Protein AF-A0A2V8EK43-F1 (afdb_monomer_lite)

pLDDT: mean 85.07, std 13.74, range [46.59, 98.38]

Secondary structure (DSSP, 8-state):
-EEEEEE-TTS-EEEEEE--HHHHHHHHHHHHHHHHHHHHHHHHHHS-----

Foldseek 3Di:
DDWDWDQPPVRDTDTDDDQDPVSVVVVVVVVVVVVVVVVVVVVVVPDDPPDD

Structure (mmCIF, N/CA/C/O backbone):
data_AF-A0A2V8EK43-F1
#
_entry.id   AF-A0A2V8EK43-F1
#
loop_
_atom_site.group_PDB
_atom_site.id
_atom_site.type_symbol
_atom_site.label_atom_id
_atom_site.label_alt_id
_atom_site.label_comp_id
_atom_site.label_asym_id
_atom_site.label_entity_id
_atom_site.label_seq_id
_atom_site.pdbx_PDB_ins_code
_atom_site.Cartn_x
_atom_site.Cartn_y
_atom_site.Cartn_z
_atom_site.occupancy
_atom_site.B_iso_or_equiv
_atom_site.auth_seq_id
_atom_site.auth_comp_id
_atom_site.auth_asym_id
_atom_site.auth_atom_id
_atom_site.pdbx_PDB_model_num
ATOM 1 N N . MET A 1 1 ? -7.031 4.366 11.882 1.00 59.81 1 MET A N 1
ATOM 2 C CA . MET A 1 1 ? -6.966 2.897 12.000 1.00 59.81 1 MET A CA 1
ATOM 3 C C . MET A 1 1 ? -8.046 2.529 12.979 1.00 59.81 1 MET A C 1
ATOM 5 O O . MET A 1 1 ? -7.995 3.019 14.098 1.00 59.81 1 MET A O 1
ATOM 9 N N . GLU A 1 2 ? -9.042 1.779 12.535 1.00 62.91 2 GLU A N 1
ATOM 10 C CA . GLU A 1 2 ? -10.087 1.278 13.424 1.00 62.91 2 GLU A CA 1
ATOM 11 C C . GLU A 1 2 ? -9.608 -0.089 13.900 1.00 62.91 2 GLU A C 1
ATOM 13 O O . GLU A 1 2 ? -9.327 -0.978 13.091 1.00 62.91 2 GLU A O 1
ATOM 18 N N . GLY A 1 3 ? -9.345 -0.175 15.200 1.00 67.44 3 GLY A N 1
ATOM 19 C CA . GLY A 1 3 ? -8.887 -1.384 15.860 1.00 67.44 3 GLY A CA 1
ATOM 20 C C . GLY A 1 3 ? -9.944 -1.813 16.858 1.00 67.44 3 GLY A C 1
ATOM 21 O O . GLY A 1 3 ? -10.195 -1.076 17.810 1.00 67.44 3 GLY A O 1
ATOM 22 N N . GLU A 1 4 ? -10.550 -2.974 16.646 1.00 69.25 4 GLU A N 1
ATOM 23 C CA . GLU A 1 4 ? -11.524 -3.541 17.576 1.00 69.25 4 GLU A CA 1
ATOM 24 C C . GLU A 1 4 ? -10.849 -4.604 18.441 1.00 69.25 4 GLU A C 1
ATOM 26 O O . GLU A 1 4 ? -9.987 -5.367 17.988 1.00 69.25 4 GLU A O 1
ATOM 31 N N . TRP A 1 5 ? -11.206 -4.620 19.723 1.00 74.50 5 TRP A N 1
ATOM 32 C CA . TRP A 1 5 ? -10.779 -5.668 20.637 1.00 74.50 5 TRP A CA 1
ATOM 33 C C . TRP A 1 5 ? -11.686 -6.879 20.452 1.00 74.50 5 TRP A C 1
ATOM 35 O O . TRP A 1 5 ? -12.890 -6.774 20.659 1.00 74.50 5 TRP A O 1
ATOM 45 N N . GLY A 1 6 ? -11.097 -8.018 20.101 1.00 76.25 6 GLY A N 1
ATOM 46 C CA . GLY A 1 6 ? -11.798 -9.294 20.003 1.00 76.25 6 GLY A CA 1
ATOM 47 C C . GLY A 1 6 ? -11.118 -10.366 20.846 1.00 76.25 6 GLY A C 1
ATOM 48 O O . GLY A 1 6 ? -9.946 -10.247 21.226 1.00 76.25 6 GLY A O 1
ATOM 49 N N . GLU A 1 7 ? -11.860 -11.424 21.146 1.00 71.19 7 GLU A N 1
ATOM 50 C CA . GLU A 1 7 ? -11.277 -12.665 21.640 1.00 71.19 7 GLU A CA 1
ATOM 51 C C . GLU A 1 7 ? -10.659 -13.397 20.442 1.00 71.19 7 GLU A C 1
ATOM 53 O O . GLU A 1 7 ? -11.330 -13.614 19.436 1.00 71.19 7 GLU A O 1
ATOM 58 N N . SER A 1 8 ? -9.358 -13.691 20.494 1.00 73.81 8 SER A N 1
ATOM 59 C CA . SER A 1 8 ? -8.727 -14.522 19.469 1.00 73.81 8 SER A CA 1
ATOM 60 C C . SER A 1 8 ? -9.174 -15.973 19.623 1.00 73.81 8 SER A C 1
ATOM 62 O O . SER A 1 8 ? -9.550 -16.390 20.719 1.00 73.81 8 SER A O 1
ATOM 64 N N . ASP A 1 9 ? -9.035 -16.772 18.564 1.00 72.12 9 ASP A N 1
ATOM 65 C CA . ASP A 1 9 ? -9.393 -18.202 18.554 1.00 72.12 9 ASP A CA 1
ATOM 66 C C . ASP A 1 9 ? -8.719 -19.028 19.670 1.00 72.12 9 ASP A C 1
ATOM 68 O O . ASP A 1 9 ? -9.150 -20.132 19.989 1.00 72.12 9 ASP A O 1
ATOM 72 N N . ASN A 1 10 ? -7.681 -18.483 20.314 1.00 79.44 10 ASN A N 1
ATOM 73 C CA . ASN A 1 10 ? -6.978 -19.093 21.439 1.00 79.44 10 ASN A CA 1
ATOM 74 C C . ASN A 1 10 ? -7.308 -18.440 22.801 1.00 79.44 10 ASN A C 1
ATOM 76 O O . ASN A 1 10 ? -6.471 -18.432 23.704 1.00 79.44 10 ASN A O 1
ATOM 80 N N . LYS A 1 11 ? -8.493 -17.829 22.953 1.00 72.94 11 LYS A N 1
ATOM 81 C CA . LYS A 1 11 ? -8.962 -17.157 24.187 1.00 72.94 11 LYS A CA 1
ATOM 82 C C . LYS A 1 11 ? -8.031 -16.047 24.702 1.00 72.94 11 LYS A C 1
ATOM 84 O O . LYS A 1 11 ? -7.995 -15.742 25.896 1.00 72.94 11 LYS A O 1
ATOM 89 N N . ARG A 1 12 ? -7.241 -15.421 23.818 1.00 77.88 12 ARG A N 1
ATOM 90 C CA . ARG A 1 12 ? -6.366 -14.281 24.161 1.00 77.88 12 ARG A CA 1
ATOM 91 C C . ARG A 1 12 ? -6.941 -13.009 23.556 1.00 77.88 12 ARG A C 1
ATOM 93 O O . ARG A 1 12 ? -7.335 -12.995 22.397 1.00 77.88 12 ARG A O 1
ATOM 100 N N . LYS A 1 13 ? -6.959 -11.909 24.310 1.00 74.62 13 LYS A N 1
ATOM 101 C CA . LYS A 1 13 ? -7.376 -10.610 23.760 1.00 74.62 13 LYS A CA 1
ATOM 102 C C . LYS A 1 13 ? -6.409 -10.184 22.655 1.00 74.62 13 LYS A C 1
ATOM 104 O O . LYS A 1 13 ? -5.214 -10.040 22.912 1.00 74.62 13 LYS A O 1
ATOM 109 N N . ALA A 1 14 ? -6.933 -9.956 21.456 1.00 80.69 14 ALA A N 1
ATOM 110 C CA . ALA A 1 14 ? -6.186 -9.432 20.321 1.00 80.69 14 ALA A CA 1
ATOM 111 C C . ALA A 1 14 ? -6.833 -8.137 19.819 1.00 80.69 14 ALA A C 1
ATOM 113 O O . ALA A 1 14 ? -8.049 -7.952 19.908 1.00 80.69 14 ALA A O 1
ATOM 114 N N . ARG A 1 15 ? -6.007 -7.223 19.299 1.00 77.94 15 ARG A N 1
ATOM 115 C CA . ARG A 1 15 ? -6.493 -6.074 18.528 1.00 77.94 15 ARG A CA 1
ATOM 116 C C . ARG A 1 15 ? -6.534 -6.460 17.062 1.00 77.94 15 ARG A C 1
ATOM 118 O O . ARG A 1 15 ? -5.490 -6.746 16.479 1.00 77.94 15 ARG A O 1
ATOM 125 N N . PHE A 1 16 ? -7.720 -6.419 16.473 1.00 81.31 16 PHE A N 1
ATOM 126 C CA . PHE A 1 16 ? -7.898 -6.612 15.043 1.00 81.31 16 PHE A CA 1
ATOM 127 C C . PHE A 1 16 ? -7.895 -5.253 14.362 1.00 81.31 16 PHE A C 1
ATOM 129 O O . PHE A 1 16 ? -8.746 -4.412 14.637 1.00 81.31 16 PHE A O 1
ATOM 136 N N . TYR A 1 17 ? -6.920 -5.028 13.485 1.00 84.38 17 TYR A N 1
ATOM 137 C CA . TYR A 1 17 ? -6.803 -3.778 12.746 1.00 84.38 17 TYR A CA 1
ATOM 138 C C . TYR A 1 17 ? -7.455 -3.908 11.379 1.00 84.38 17 TYR A C 1
ATOM 140 O O . TYR A 1 17 ? -7.138 -4.811 10.605 1.00 84.38 17 TYR A O 1
ATOM 148 N N . ARG A 1 18 ? -8.319 -2.950 11.045 1.00 87.19 18 ARG A N 1
ATOM 149 C CA . ARG A 1 18 ? -8.870 -2.810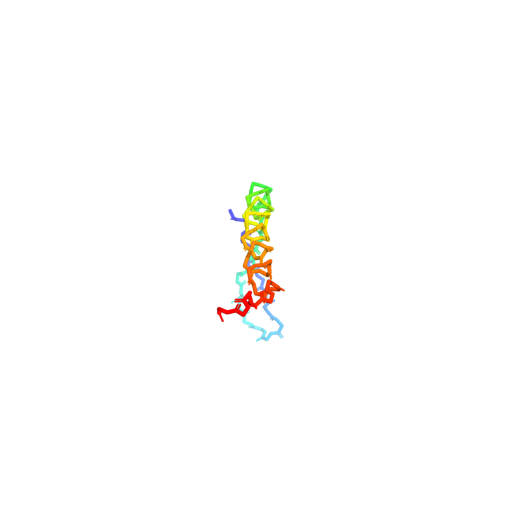 9.700 1.00 87.19 18 ARG A CA 1
ATOM 150 C C . ARG A 1 18 ? -8.264 -1.589 9.020 1.00 87.19 18 ARG A C 1
ATOM 152 O O . ARG A 1 18 ? -8.109 -0.517 9.613 1.00 87.19 18 ARG A O 1
ATOM 159 N N . LEU A 1 19 ? -7.940 -1.740 7.737 1.00 91.44 19 LEU A N 1
ATOM 160 C CA . LEU A 1 19 ? -7.555 -0.599 6.914 1.00 91.44 19 LEU A CA 1
ATOM 161 C C . LEU A 1 19 ? -8.717 0.394 6.836 1.00 91.44 19 LEU A C 1
ATOM 163 O O . LEU A 1 19 ? -9.853 0.030 6.517 1.00 91.44 19 LEU A O 1
ATOM 167 N N . THR A 1 20 ? -8.414 1.667 7.068 1.00 92.88 20 THR A N 1
ATOM 168 C CA . THR A 1 20 ? -9.363 2.751 6.797 1.00 92.88 20 THR A CA 1
ATOM 169 C C . THR A 1 20 ? -9.557 2.904 5.289 1.00 92.88 20 THR A C 1
ATOM 171 O O . THR A 1 20 ? -8.750 2.413 4.496 1.00 92.88 20 THR A O 1
ATOM 174 N N . THR A 1 21 ? -10.595 3.619 4.858 1.00 93.00 21 THR A N 1
ATOM 175 C CA . THR A 1 21 ? -10.816 3.919 3.432 1.00 93.00 21 THR A CA 1
ATOM 176 C C . THR A 1 21 ? -9.600 4.598 2.797 1.00 93.00 21 THR A C 1
ATOM 178 O O . THR A 1 21 ? -9.131 4.174 1.741 1.00 93.00 21 THR A O 1
ATOM 181 N N . THR A 1 22 ? -9.016 5.587 3.477 1.00 94.12 22 THR A N 1
ATOM 182 C CA . THR A 1 22 ? -7.773 6.245 3.046 1.00 94.12 22 THR A CA 1
ATOM 183 C C . THR A 1 22 ? -6.592 5.274 3.025 1.00 94.12 22 THR A C 1
ATOM 185 O O . THR A 1 22 ? -5.808 5.285 2.079 1.00 94.12 22 THR A O 1
ATOM 188 N N . GLY A 1 23 ? -6.491 4.387 4.022 1.00 93.94 23 GLY A N 1
ATOM 189 C CA . GLY A 1 23 ? -5.458 3.352 4.079 1.00 93.94 23 GLY A CA 1
ATOM 190 C C . GLY A 1 23 ? -5.526 2.379 2.902 1.00 93.94 23 GLY A C 1
ATOM 191 O O . GLY A 1 23 ? -4.495 2.063 2.320 1.00 93.94 23 GLY A O 1
ATOM 192 N N . ARG A 1 24 ? -6.730 1.972 2.481 1.00 96.00 24 ARG A N 1
ATOM 193 C CA . ARG A 1 24 ? -6.918 1.134 1.282 1.00 96.00 24 ARG A CA 1
ATOM 194 C C . ARG A 1 24 ? -6.489 1.854 0.006 1.00 96.00 24 ARG A C 1
ATOM 196 O O . ARG A 1 24 ? -5.807 1.255 -0.815 1.00 96.00 24 ARG A O 1
ATOM 203 N N . ARG A 1 25 ? -6.851 3.134 -0.150 1.00 96.25 25 ARG A N 1
ATOM 204 C CA . ARG A 1 25 ? -6.440 3.943 -1.314 1.00 96.25 25 ARG A CA 1
ATOM 205 C C . ARG A 1 25 ? -4.921 4.090 -1.389 1.00 96.25 25 ARG A C 1
ATOM 207 O O . ARG A 1 25 ? -4.346 3.920 -2.459 1.00 96.25 25 ARG A O 1
ATOM 214 N N . ARG A 1 26 ? -4.273 4.353 -0.249 1.00 96.88 26 ARG A N 1
ATOM 215 C CA . ARG A 1 26 ? -2.811 4.419 -0.168 1.00 96.88 26 ARG A CA 1
ATOM 216 C C . ARG A 1 26 ? -2.173 3.071 -0.487 1.00 96.88 26 ARG A C 1
ATOM 218 O O . ARG A 1 26 ? -1.265 3.035 -1.304 1.00 96.88 26 ARG A O 1
ATOM 225 N N . LEU A 1 27 ? -2.685 1.978 0.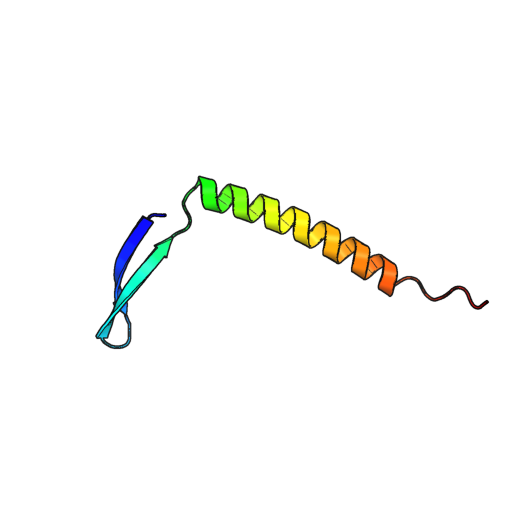082 1.00 97.19 27 LEU A N 1
ATOM 226 C CA . LEU A 1 27 ? -2.195 0.631 -0.212 1.00 97.19 27 LEU A CA 1
ATOM 227 C C . LEU A 1 27 ? -2.238 0.342 -1.716 1.00 97.19 27 LEU A C 1
ATOM 229 O O . LEU A 1 27 ? -1.231 -0.054 -2.278 1.00 97.19 27 LEU A O 1
ATOM 233 N N . GLN A 1 28 ? -3.360 0.625 -2.384 1.00 97.81 28 GLN A N 1
ATOM 234 C CA . GLN A 1 28 ? -3.474 0.444 -3.834 1.00 97.81 28 GLN A CA 1
ATOM 235 C C . GLN A 1 28 ? -2.440 1.260 -4.622 1.00 97.81 28 GLN A C 1
ATOM 237 O O . GLN A 1 28 ? -1.915 0.772 -5.620 1.00 97.81 28 GLN A O 1
ATOM 242 N N . GLN A 1 29 ? -2.152 2.495 -4.201 1.00 98.12 29 GLN A N 1
ATOM 243 C CA . GLN A 1 29 ? -1.140 3.322 -4.857 1.00 98.12 29 GLN A CA 1
ATOM 244 C C . GLN A 1 29 ? 0.264 2.736 -4.692 1.00 98.12 29 GLN A C 1
ATOM 246 O O . GLN A 1 29 ? 0.985 2.618 -5.680 1.00 98.12 29 GLN A O 1
ATOM 251 N N . GLU A 1 30 ? 0.631 2.336 -3.476 1.00 98.00 30 GLU A N 1
ATOM 252 C CA . GLU A 1 30 ? 1.942 1.735 -3.222 1.00 98.00 30 GLU A CA 1
ATOM 253 C C . GLU A 1 30 ? 2.094 0.389 -3.933 1.00 98.00 30 GLU A C 1
ATOM 255 O O . GLU A 1 30 ? 3.135 0.128 -4.525 1.00 98.00 30 GLU A O 1
ATOM 260 N N . THR A 1 31 ? 1.040 -0.434 -3.977 1.00 98.38 31 THR A N 1
ATOM 261 C CA . THR A 1 31 ? 1.049 -1.688 -4.742 1.00 98.38 31 THR A CA 1
ATOM 262 C C . THR A 1 31 ? 1.295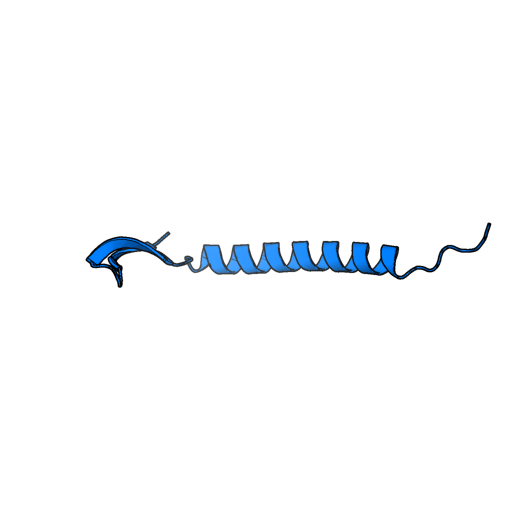 -1.438 -6.230 1.00 98.38 31 THR A C 1
ATOM 264 O O . THR A 1 31 ? 2.096 -2.143 -6.835 1.00 98.38 31 THR A O 1
ATOM 267 N N . ARG A 1 32 ? 0.668 -0.416 -6.832 1.00 98.25 32 ARG A N 1
ATOM 268 C CA . ARG A 1 32 ? 0.941 -0.053 -8.236 1.00 98.25 32 ARG A CA 1
ATOM 269 C C . ARG A 1 32 ? 2.393 0.369 -8.450 1.00 98.25 32 ARG A C 1
ATOM 271 O O . ARG A 1 32 ? 3.008 -0.054 -9.424 1.00 98.25 32 ARG A O 1
ATOM 278 N N . ASN A 1 33 ? 2.929 1.192 -7.550 1.00 97.88 33 ASN A N 1
ATOM 279 C CA . ASN A 1 33 ? 4.318 1.646 -7.623 1.00 97.88 33 ASN A CA 1
ATOM 280 C C . ASN A 1 33 ? 5.292 0.465 -7.518 1.00 97.88 33 ASN A C 1
ATOM 282 O O . ASN A 1 33 ? 6.238 0.373 -8.297 1.00 97.88 33 ASN A O 1
ATOM 286 N N . TRP A 1 34 ? 5.027 -0.448 -6.583 1.00 98.38 34 TRP A N 1
ATOM 287 C CA . TRP A 1 34 ? 5.812 -1.660 -6.393 1.00 98.38 34 TRP A CA 1
ATOM 288 C C . TRP A 1 34 ? 5.797 -2.550 -7.634 1.00 98.38 34 TRP A C 1
ATOM 290 O O . TRP A 1 34 ? 6.859 -2.922 -8.123 1.00 98.38 34 TRP A O 1
ATOM 300 N N . ASN A 1 35 ? 4.612 -2.835 -8.182 1.00 98.38 35 ASN A N 1
ATOM 301 C CA . ASN A 1 35 ? 4.483 -3.680 -9.369 1.00 98.38 35 ASN A CA 1
ATOM 302 C C . ASN A 1 35 ? 5.245 -3.092 -10.557 1.00 98.38 35 ASN A C 1
ATOM 304 O O . ASN A 1 35 ? 5.994 -3.807 -11.203 1.00 98.38 35 ASN A O 1
ATOM 308 N N . ARG A 1 36 ? 5.163 -1.772 -10.773 1.00 98.06 36 ARG A N 1
ATOM 309 C CA . ARG A 1 36 ? 5.942 -1.108 -11.826 1.00 98.06 36 ARG A CA 1
ATOM 310 C C . ARG A 1 36 ? 7.448 -1.337 -11.671 1.00 98.06 36 ARG A C 1
ATOM 312 O O . ARG A 1 36 ? 8.134 -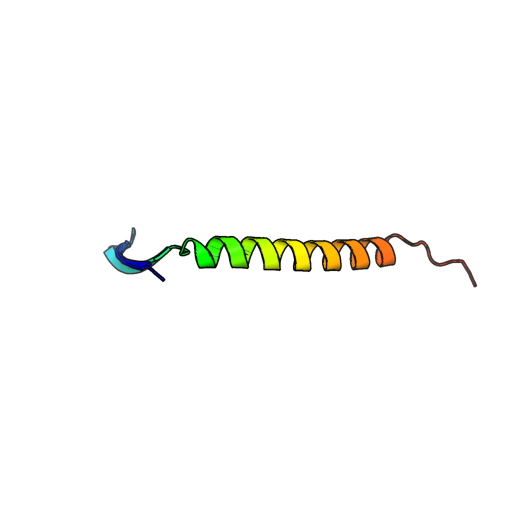1.542 -12.665 1.00 98.06 36 ARG A O 1
ATOM 319 N N . MET A 1 37 ? 7.973 -1.262 -10.447 1.00 97.94 37 MET A N 1
ATOM 320 C CA . MET A 1 37 ? 9.391 -1.532 -10.197 1.00 97.94 37 MET A CA 1
ATOM 321 C C . MET A 1 37 ? 9.727 -3.003 -10.454 1.00 97.94 37 MET A C 1
ATOM 323 O O . MET A 1 37 ? 10.732 -3.298 -11.094 1.00 97.94 37 MET A O 1
ATOM 327 N N . ALA A 1 38 ? 8.878 -3.918 -9.984 1.00 97.88 38 ALA A N 1
ATOM 328 C CA . ALA A 1 38 ? 9.052 -5.347 -10.213 1.00 97.88 38 ALA A CA 1
ATOM 329 C C . ALA A 1 38 ? 9.070 -5.682 -11.714 1.00 97.88 38 ALA A C 1
ATOM 331 O O . ALA A 1 38 ? 9.944 -6.426 -12.145 1.00 97.88 38 ALA A O 1
ATOM 332 N N . ASP A 1 39 ? 8.188 -5.069 -12.508 1.00 97.56 39 ASP A N 1
ATOM 333 C CA . ASP A 1 39 ? 8.125 -5.256 -13.961 1.00 97.56 39 ASP A CA 1
ATOM 334 C C . ASP A 1 39 ? 9.401 -4.764 -14.660 1.00 97.56 39 ASP A C 1
ATOM 336 O O . ASP A 1 39 ? 9.912 -5.430 -15.556 1.00 97.56 39 ASP A O 1
ATOM 340 N N . ILE A 1 40 ? 9.959 -3.625 -14.230 1.00 97.00 40 ILE A N 1
ATOM 341 C CA . ILE A 1 40 ? 11.238 -3.120 -14.759 1.00 97.00 40 ILE A CA 1
ATOM 342 C C . ILE A 1 40 ? 12.362 -4.120 -14.477 1.00 97.00 40 ILE A C 1
ATOM 344 O O . ILE A 1 40 ? 13.126 -4.458 -15.377 1.00 97.00 40 ILE A O 1
ATOM 348 N N . MET A 1 41 ? 12.458 -4.603 -13.237 1.00 96.44 41 MET A N 1
ATOM 349 C CA . MET A 1 41 ? 13.490 -5.568 -12.850 1.00 96.44 41 MET A CA 1
ATOM 350 C C . MET A 1 41 ? 13.322 -6.890 -13.600 1.00 96.44 41 MET A C 1
ATOM 352 O O . MET A 1 41 ? 14.310 -7.450 -14.062 1.00 96.44 41 MET A O 1
ATOM 356 N N . ALA A 1 42 ? 12.084 -7.361 -13.768 1.00 95.81 42 ALA A N 1
ATOM 357 C CA . ALA A 1 42 ? 11.786 -8.537 -14.574 1.00 95.81 42 ALA A CA 1
ATOM 358 C C . ALA A 1 42 ? 12.239 -8.344 -16.027 1.00 95.81 42 ALA A C 1
ATOM 360 O O . ALA A 1 42 ? 12.901 -9.222 -16.565 1.00 95.81 42 ALA A O 1
ATOM 361 N N . GLY A 1 43 ? 11.972 -7.178 -16.623 1.00 95.25 43 GLY A N 1
ATOM 362 C CA . GLY A 1 43 ? 12.448 -6.844 -17.965 1.00 95.25 43 GLY A CA 1
ATOM 363 C C . GLY A 1 43 ? 13.973 -6.880 -18.084 1.00 95.25 43 GLY A C 1
ATOM 364 O O . GLY A 1 43 ? 14.488 -7.456 -19.030 1.00 95.25 43 GLY A O 1
ATOM 365 N N . ILE A 1 44 ? 14.703 -6.334 -17.105 1.00 94.19 44 ILE A N 1
ATOM 366 C CA . ILE A 1 44 ? 16.178 -6.380 -17.078 1.00 94.19 44 ILE A CA 1
ATOM 367 C C . ILE A 1 44 ? 16.695 -7.821 -16.968 1.00 94.19 44 ILE A C 1
ATOM 369 O O . ILE A 1 44 ? 17.710 -8.164 -17.563 1.00 94.19 44 ILE A O 1
ATOM 373 N N . LEU A 1 45 ? 16.024 -8.671 -16.192 1.00 93.25 45 LEU A N 1
ATOM 374 C CA . LEU A 1 45 ? 16.420 -10.074 -16.055 1.00 93.25 45 LEU A CA 1
ATOM 375 C C . LEU A 1 45 ? 16.086 -10.910 -17.298 1.00 93.25 45 LEU A C 1
ATOM 377 O O . LEU A 1 45 ? 16.761 -11.905 -17.544 1.00 93.25 45 LEU A O 1
ATOM 381 N N . ASP A 1 46 ? 15.060 -10.520 -18.057 1.00 91.56 46 ASP A N 1
ATOM 382 C CA . ASP A 1 46 ? 14.629 -11.203 -19.282 1.00 91.56 46 ASP A CA 1
ATOM 383 C C . ASP A 1 46 ? 15.464 -10.810 -20.508 1.00 91.56 46 ASP A C 1
ATOM 385 O O . ASP A 1 46 ? 15.529 -11.556 -21.484 1.00 91.56 46 ASP A O 1
ATOM 389 N N . THR A 1 47 ? 16.160 -9.665 -20.472 1.00 86.62 47 THR A N 1
ATOM 390 C CA . THR A 1 47 ? 17.124 -9.354 -21.528 1.00 86.62 47 THR A CA 1
ATOM 391 C C . THR A 1 47 ? 18.262 -10.367 -21.479 1.00 86.62 47 THR A C 1
ATOM 393 O O . THR A 1 47 ? 19.075 -10.361 -20.553 1.00 86.62 47 THR A O 1
ATOM 396 N N . THR A 1 48 ? 18.337 -11.235 -22.488 1.00 70.50 48 THR A N 1
ATOM 397 C CA . THR A 1 48 ? 19.527 -12.048 -22.741 1.00 70.50 48 THR A CA 1
ATOM 398 C C . THR A 1 48 ? 20.733 -11.120 -22.883 1.00 70.50 48 THR A C 1
ATOM 400 O O . THR A 1 48 ? 20.614 -10.118 -23.596 1.00 70.50 48 THR A O 1
ATOM 403 N N . PRO A 1 49 ? 21.875 -11.415 -22.235 1.00 67.19 49 PRO A N 1
ATOM 404 C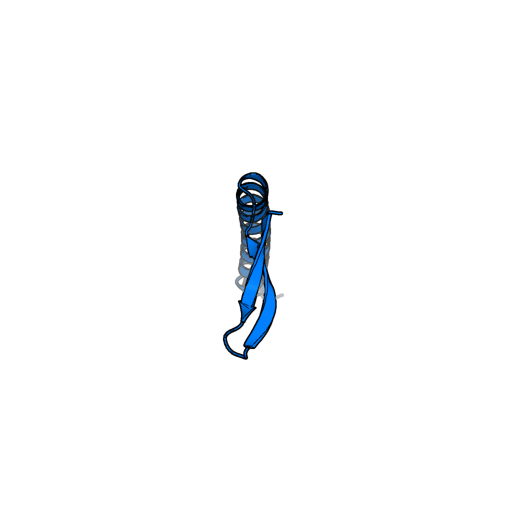 CA . PRO A 1 49 ? 23.078 -10.624 -22.439 1.00 67.19 49 PRO A CA 1
ATOM 405 C C . PRO A 1 49 ? 23.408 -10.652 -23.932 1.00 67.19 49 PRO A C 1
ATOM 407 O O . PRO A 1 49 ? 23.518 -11.728 -24.518 1.00 67.19 49 PRO A O 1
ATOM 410 N N . GLU A 1 50 ? 23.505 -9.476 -24.553 1.00 62.78 50 GLU A N 1
ATOM 411 C CA . GLU A 1 50 ? 24.139 -9.351 -25.861 1.00 62.78 50 GLU A CA 1
ATOM 412 C C . GLU A 1 50 ? 25.572 -9.860 -25.662 1.00 62.78 50 GLU A C 1
ATOM 414 O O . GLU A 1 50 ? 26.322 -9.304 -24.855 1.00 62.78 50 GLU A O 1
ATOM 419 N N . GLU A 1 51 ? 25.889 -11.011 -26.257 1.00 54.38 51 GLU A N 1
ATOM 420 C CA . GLU A 1 51 ? 27.226 -11.594 -26.196 1.00 54.38 51 GLU A CA 1
ATOM 421 C C . GLU A 1 51 ? 28.227 -10.535 -26.683 1.00 54.38 51 GLU A C 1
ATOM 423 O O . GLU A 1 51 ? 28.102 -10.018 -27.795 1.00 54.38 51 GLU A O 1
ATOM 428 N N . ALA A 1 52 ? 29.148 -10.168 -25.787 1.00 46.59 52 ALA A N 1
ATOM 429 C CA . ALA A 1 52 ? 30.213 -9.193 -26.005 1.00 46.59 52 ALA A CA 1
ATOM 430 C C . ALA A 1 52 ? 31.216 -9.634 -27.081 1.00 46.59 52 ALA A C 1
ATOM 432 O O . ALA A 1 52 ? 31.461 -10.858 -27.196 1.00 46.59 52 ALA A O 1
#

Sequence (52 aa):
MEGEWGESDNKRKARFYRLTTTGRRRLQQETRNWNRMADIMAGILDTTPEEA

Radius of gyration: 20.42 Å; chains: 1; bounding box: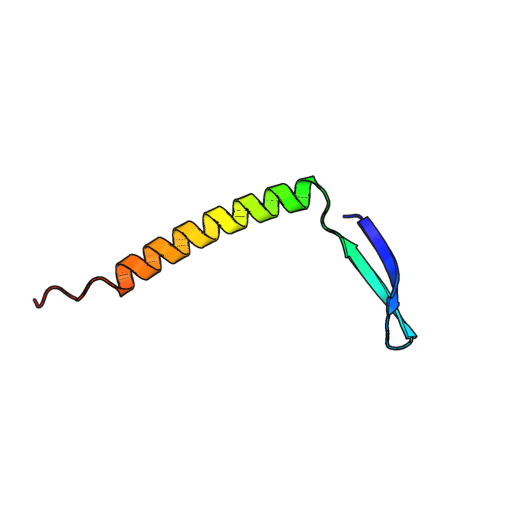 42×25×50 Å